Protein AF-A0A3B8ZGP6-F1 (afdb_monomer_lite)

Structure (mmCIF, N/CA/C/O backbone):
data_AF-A0A3B8ZGP6-F1
#
_entry.id   AF-A0A3B8ZGP6-F1
#
loop_
_atom_site.group_PDB
_atom_site.id
_atom_site.type_symbol
_atom_site.label_atom_id
_atom_site.label_alt_id
_atom_site.label_comp_id
_atom_site.label_asym_id
_atom_site.label_entity_id
_atom_site.label_seq_id
_atom_site.pdbx_PDB_ins_code
_atom_site.Cartn_x
_atom_site.Cartn_y
_atom_site.Cartn_z
_atom_site.occupancy
_atom_site.B_iso_or_equiv
_atom_site.auth_seq_id
_atom_site.auth_comp_id
_atom_site.auth_asym_id
_atom_site.auth_atom_id
_atom_site.pdbx_PDB_model_num
ATOM 1 N N . ILE A 1 1 ? -2.552 -10.370 8.545 1.00 79.12 1 ILE A N 1
ATOM 2 C CA . ILE A 1 1 ? -1.141 -9.990 8.293 1.00 79.12 1 ILE A CA 1
ATOM 3 C C . ILE A 1 1 ? -0.564 -11.043 7.372 1.00 79.12 1 ILE A C 1
ATOM 5 O O . ILE A 1 1 ? -0.676 -12.221 7.691 1.00 79.12 1 ILE A O 1
ATOM 9 N N . TYR A 1 2 ? -0.033 -10.622 6.234 1.00 83.38 2 TYR A N 1
ATOM 10 C CA . TYR A 1 2 ? 0.581 -11.481 5.234 1.00 83.38 2 TYR A CA 1
ATOM 11 C C . TYR A 1 2 ? 2.057 -11.111 5.104 1.00 83.38 2 TYR A C 1
ATOM 13 O O . TYR A 1 2 ? 2.392 -9.924 5.097 1.00 83.38 2 TYR A O 1
ATOM 21 N N . LEU A 1 3 ? 2.925 -12.120 5.055 1.00 86.12 3 LEU A N 1
ATOM 22 C CA . LEU A 1 3 ? 4.366 -11.947 4.912 1.00 86.12 3 LEU A CA 1
ATOM 23 C C . LEU A 1 3 ? 4.789 -12.428 3.530 1.00 86.12 3 LEU A C 1
ATOM 25 O O . LEU A 1 3 ? 4.362 -13.497 3.095 1.00 86.12 3 LEU A O 1
ATOM 29 N N . GLU A 1 4 ? 5.644 -11.666 2.861 1.00 85.44 4 GLU A N 1
ATOM 30 C CA . GLU A 1 4 ? 6.047 -11.953 1.490 1.00 85.44 4 GLU A CA 1
ATOM 31 C C . GLU A 1 4 ? 7.569 -12.072 1.370 1.00 85.44 4 GLU A C 1
ATOM 33 O O . GLU A 1 4 ? 8.323 -11.174 1.750 1.00 85.44 4 GLU A O 1
ATOM 38 N N . ARG A 1 5 ? 8.037 -13.188 0.795 1.00 84.44 5 ARG A N 1
ATOM 39 C CA . ARG A 1 5 ? 9.472 -13.432 0.588 1.00 84.44 5 ARG A CA 1
ATOM 40 C C . ARG A 1 5 ? 10.103 -12.364 -0.313 1.00 84.44 5 ARG A C 1
ATOM 42 O O . ARG A 1 5 ? 11.179 -11.878 0.017 1.00 84.44 5 AR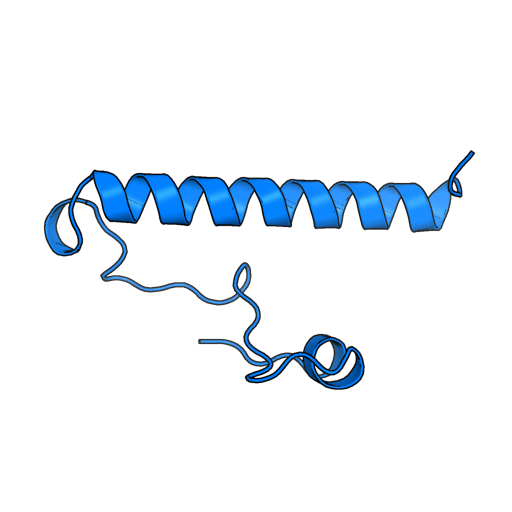G A O 1
ATOM 49 N N . ALA A 1 6 ? 9.408 -11.936 -1.368 1.00 85.44 6 ALA A N 1
ATOM 50 C CA . ALA A 1 6 ? 9.887 -10.899 -2.283 1.00 85.44 6 ALA A CA 1
ATOM 51 C C . ALA A 1 6 ? 10.145 -9.544 -1.588 1.00 85.44 6 ALA A C 1
ATOM 53 O O . ALA A 1 6 ? 10.983 -8.766 -2.039 1.00 85.44 6 ALA A O 1
ATOM 54 N N . ILE A 1 7 ? 9.458 -9.249 -0.475 1.00 79.56 7 ILE A N 1
ATOM 55 C CA . ILE A 1 7 ? 9.696 -8.044 0.340 1.00 79.56 7 ILE A CA 1
ATOM 56 C C . ILE A 1 7 ? 10.948 -8.220 1.210 1.00 79.56 7 ILE A C 1
ATOM 58 O O . ILE A 1 7 ? 11.775 -7.311 1.300 1.00 79.56 7 ILE A O 1
ATOM 62 N N . SER A 1 8 ? 11.130 -9.408 1.794 1.00 85.12 8 SER A N 1
ATOM 63 C CA . SER A 1 8 ? 12.334 -9.758 2.559 1.00 85.12 8 SER A CA 1
ATOM 64 C C . SER A 1 8 ? 13.599 -9.719 1.696 1.00 85.12 8 SER A C 1
ATOM 66 O O . SER A 1 8 ? 14.638 -9.246 2.149 1.00 85.12 8 SER A O 1
ATOM 68 N N . GLU A 1 9 ? 13.512 -10.179 0.445 1.00 87.62 9 GLU A N 1
ATOM 69 C CA . GLU A 1 9 ? 14.615 -10.164 -0.528 1.00 87.62 9 GLU A CA 1
ATOM 70 C C . GLU A 1 9 ? 15.037 -8.739 -0.915 1.00 87.62 9 GLU A C 1
ATOM 72 O O . GLU A 1 9 ? 16.204 -8.500 -1.213 1.00 87.62 9 GLU A O 1
ATOM 77 N N . LYS A 1 10 ? 14.120 -7.767 -0.819 1.00 82.69 10 LYS A N 1
ATOM 78 C CA . LYS A 1 10 ? 14.415 -6.331 -0.968 1.00 82.69 10 LYS A CA 1
ATOM 79 C C . LYS A 1 10 ? 15.046 -5.707 0.286 1.00 82.69 10 LYS A C 1
ATOM 81 O O . LYS A 1 10 ? 15.300 -4.507 0.303 1.00 82.69 10 LYS A O 1
ATOM 86 N N . GLY A 1 11 ? 15.278 -6.491 1.342 1.00 88.88 11 GLY A N 1
ATOM 87 C CA . GLY A 1 11 ? 15.863 -6.028 2.602 1.00 88.88 11 GLY A CA 1
ATOM 88 C C . GLY A 1 11 ? 14.890 -5.291 3.528 1.00 88.88 11 GLY A C 1
ATOM 89 O O . GLY A 1 11 ? 15.330 -4.651 4.481 1.00 88.88 11 GLY A O 1
ATOM 90 N N . ILE A 1 12 ? 13.579 -5.361 3.271 1.00 82.75 12 ILE A N 1
ATOM 91 C CA . ILE A 1 12 ? 12.562 -4.671 4.075 1.00 82.75 12 ILE A CA 1
ATOM 92 C C . ILE A 1 12 ? 12.078 -5.600 5.194 1.00 82.75 12 ILE A C 1
ATOM 94 O O . ILE A 1 12 ? 11.525 -6.670 4.931 1.00 82.75 12 ILE A O 1
ATOM 98 N N . TYR A 1 13 ? 12.249 -5.165 6.448 1.00 85.06 13 TYR A N 1
ATOM 99 C CA . TYR A 1 13 ? 11.860 -5.924 7.639 1.00 85.06 13 TYR A CA 1
ATOM 100 C C . TYR A 1 13 ? 11.006 -5.088 8.605 1.00 85.06 13 TYR A C 1
ATOM 102 O O . TYR A 1 13 ? 11.378 -3.953 8.909 1.00 85.06 13 TYR A O 1
ATOM 110 N N . PRO A 1 14 ? 9.900 -5.645 9.138 1.00 84.75 14 PRO A N 1
ATOM 111 C CA . PRO A 1 14 ? 9.342 -6.971 8.845 1.00 84.75 14 PRO A CA 1
ATOM 112 C C . PRO A 1 14 ? 8.752 -7.047 7.426 1.00 84.75 14 PRO A C 1
ATOM 114 O O . PRO A 1 14 ? 8.235 -6.058 6.914 1.00 84.75 14 PRO A O 1
ATOM 117 N N . ALA A 1 15 ? 8.810 -8.227 6.801 1.00 90.06 15 ALA A N 1
ATOM 118 C CA . ALA A 1 15 ? 8.427 -8.445 5.401 1.00 90.06 15 ALA A CA 1
ATOM 119 C C . ALA A 1 15 ? 6.899 -8.493 5.185 1.00 90.06 15 ALA A C 1
ATOM 121 O O . ALA A 1 15 ? 6.369 -9.443 4.612 1.00 90.06 15 ALA A O 1
ATOM 122 N N . ILE A 1 16 ? 6.180 -7.504 5.716 1.00 86.44 16 ILE A N 1
ATOM 123 C CA . ILE A 1 16 ? 4.719 -7.411 5.678 1.00 86.44 16 ILE A CA 1
ATOM 124 C C . ILE A 1 16 ? 4.285 -6.856 4.324 1.00 86.44 16 ILE A C 1
ATOM 126 O O . ILE A 1 16 ? 4.733 -5.779 3.939 1.00 86.44 16 ILE A O 1
ATOM 130 N N . ASP A 1 17 ? 3.360 -7.541 3.650 1.00 88.44 17 ASP A N 1
ATOM 131 C CA . ASP A 1 17 ? 2.652 -6.978 2.497 1.00 88.44 17 ASP A CA 1
ATOM 132 C C . ASP A 1 17 ? 1.460 -6.132 2.997 1.00 88.44 17 ASP A C 1
ATOM 134 O O . ASP A 1 17 ? 0.506 -6.691 3.554 1.00 88.44 17 ASP A O 1
ATOM 138 N N . PRO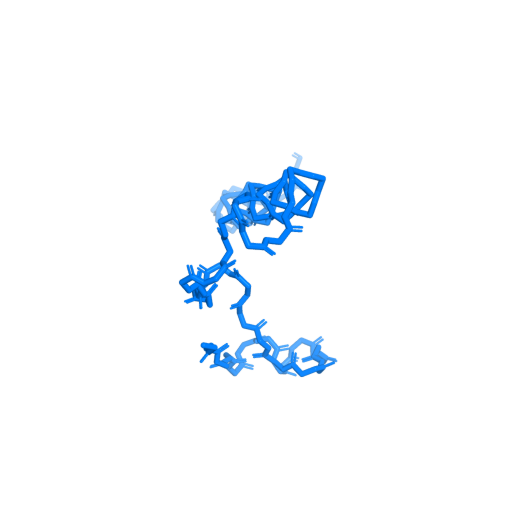 A 1 18 ? 1.478 -4.796 2.826 1.00 85.69 18 PRO A N 1
ATOM 139 C CA . PRO A 1 18 ? 0.421 -3.896 3.289 1.00 85.69 18 PRO A CA 1
ATOM 140 C C . PRO A 1 18 ? -0.841 -3.885 2.408 1.00 85.69 18 PRO A C 1
ATOM 142 O O . PRO A 1 18 ? -1.869 -3.368 2.848 1.00 85.69 18 PRO A O 1
ATOM 145 N N . LEU A 1 19 ? -0.781 -4.418 1.183 1.00 87.69 19 LEU A N 1
ATOM 146 C CA . LEU A 1 19 ? -1.929 -4.548 0.280 1.00 87.69 19 LEU A CA 1
ATOM 147 C C . LEU A 1 19 ? -2.656 -5.877 0.509 1.00 87.69 19 LEU A C 1
ATOM 149 O O . LEU A 1 19 ? -3.886 -5.911 0.526 1.00 87.69 19 LEU A O 1
ATOM 153 N N . ALA A 1 20 ? -1.909 -6.959 0.751 1.00 86.88 20 ALA A N 1
ATOM 154 C CA . ALA A 1 20 ? -2.484 -8.263 1.097 1.00 86.88 20 ALA A CA 1
ATOM 155 C C . ALA A 1 20 ? -2.912 -8.359 2.575 1.00 86.88 20 ALA A C 1
ATOM 157 O O . ALA A 1 20 ? -3.772 -9.166 2.939 1.00 86.88 20 ALA A O 1
ATOM 158 N N . SER A 1 21 ? -2.333 -7.537 3.455 1.00 86.31 21 SER A N 1
ATOM 159 C CA . SER A 1 21 ? -2.732 -7.477 4.861 1.00 86.31 21 SER A CA 1
ATOM 160 C C . SER A 1 21 ? -3.965 -6.601 5.053 1.00 86.31 21 SER A C 1
ATOM 162 O O . SER A 1 21 ? -3.919 -5.389 4.872 1.00 86.31 21 SER A O 1
ATOM 164 N N . ASN A 1 22 ? -5.054 -7.201 5.532 1.00 85.81 22 ASN A N 1
ATOM 165 C CA . ASN A 1 22 ? -6.232 -6.477 5.996 1.00 85.81 22 ASN A CA 1
ATOM 166 C C . ASN A 1 22 ? -6.393 -6.576 7.519 1.00 85.81 22 ASN A C 1
ATOM 168 O O . ASN A 1 22 ? -5.770 -7.398 8.199 1.00 85.81 22 ASN A O 1
ATOM 172 N N . SER A 1 23 ? -7.236 -5.700 8.057 1.00 88.69 23 SER A N 1
ATOM 173 C CA . SER A 1 23 ? -7.613 -5.702 9.462 1.00 88.69 23 SER A CA 1
ATOM 174 C C . SER A 1 23 ? -9.069 -5.281 9.595 1.00 88.69 23 SER A C 1
ATOM 176 O O . SER A 1 23 ? -9.467 -4.264 9.031 1.00 88.69 23 SER A O 1
ATOM 178 N N . ARG A 1 24 ? -9.864 -6.047 10.351 1.00 89.69 24 ARG A N 1
ATOM 179 C CA . ARG A 1 24 ? -11.279 -5.721 10.609 1.00 89.69 24 ARG A CA 1
ATOM 180 C C . ARG A 1 24 ? -11.451 -4.456 11.447 1.00 89.69 24 ARG A C 1
ATOM 182 O O . ARG A 1 24 ? -12.474 -3.802 11.340 1.00 89.69 24 ARG A O 1
ATOM 189 N N . ILE A 1 25 ? -10.452 -4.115 12.259 1.00 92.50 25 ILE A N 1
ATOM 190 C CA . ILE A 1 25 ? -10.481 -2.919 13.110 1.00 92.50 25 ILE A CA 1
ATOM 191 C C . ILE A 1 25 ? -10.079 -1.646 12.358 1.00 92.50 25 ILE A C 1
ATOM 193 O O . ILE A 1 25 ? -10.123 -0.570 12.941 1.00 92.50 25 ILE A O 1
ATOM 197 N N . LEU A 1 26 ? -9.675 -1.739 11.085 1.00 90.25 26 LEU A N 1
ATOM 198 C CA . LEU A 1 26 ? -9.373 -0.568 10.261 1.00 90.25 26 LEU A CA 1
ATOM 199 C C . LEU A 1 26 ? -10.676 0.073 9.755 1.00 90.25 26 LEU A C 1
ATOM 201 O O . LEU A 1 26 ? -10.945 0.118 8.557 1.00 90.25 26 LEU A O 1
ATOM 205 N N . ASP A 1 27 ? -11.473 0.553 10.700 1.00 93.50 27 ASP A N 1
ATOM 206 C CA . ASP A 1 27 ? -12.729 1.263 10.494 1.00 93.50 27 ASP A CA 1
ATOM 207 C C . ASP A 1 27 ? -12.665 2.603 11.247 1.00 93.50 27 ASP A C 1
ATOM 209 O O . ASP A 1 27 ? -12.158 2.629 12.380 1.00 93.50 27 ASP A O 1
ATOM 213 N N . PRO A 1 28 ? -13.156 3.716 10.668 1.00 95.12 28 PRO A N 1
ATOM 214 C CA . PRO A 1 28 ? -13.170 5.010 11.344 1.00 95.12 28 PRO A CA 1
ATOM 215 C C . PRO A 1 28 ? -13.792 4.983 12.746 1.00 95.12 28 PRO A C 1
ATOM 217 O O . PRO A 1 28 ? -13.351 5.743 13.607 1.00 95.12 28 PRO A O 1
ATOM 220 N N . GLN A 1 29 ? -14.754 4.091 13.007 1.00 96.69 29 GLN A N 1
ATOM 221 C CA . GLN A 1 29 ? -15.400 3.944 14.314 1.00 96.69 29 GLN A CA 1
ATOM 222 C C . GLN A 1 29 ? -14.453 3.428 15.406 1.00 96.69 29 GLN A C 1
ATOM 224 O O . GLN A 1 29 ? -14.642 3.753 16.576 1.00 96.69 29 GLN A O 1
ATOM 229 N N . TYR A 1 30 ? -13.427 2.648 15.045 1.00 96.31 30 TYR A N 1
ATOM 230 C CA . TYR A 1 30 ? -12.469 2.081 16.001 1.00 96.31 30 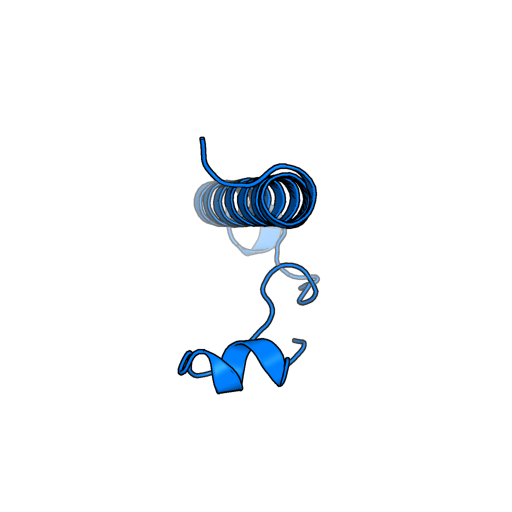TYR A CA 1
ATOM 231 C C . TYR A 1 30 ? -11.154 2.859 16.057 1.00 96.31 30 TYR A C 1
ATOM 233 O O . TYR A 1 30 ? -10.608 3.067 17.138 1.00 96.31 30 TYR A O 1
ATOM 241 N N . VAL A 1 31 ? -10.624 3.284 14.904 1.00 94.56 31 VAL A N 1
ATOM 242 C CA . VAL A 1 31 ? -9.297 3.928 14.815 1.00 94.56 31 VAL A CA 1
ATOM 243 C C . VAL A 1 31 ? -9.352 5.442 14.607 1.00 94.56 31 VAL A C 1
ATOM 245 O O . VAL A 1 31 ? -8.314 6.107 14.645 1.00 94.56 31 VAL A O 1
ATOM 248 N N . GLY A 1 32 ? -10.546 5.997 14.397 1.00 96.94 32 GLY A N 1
ATOM 249 C CA . GLY A 1 32 ? -10.764 7.403 14.082 1.00 96.94 32 GLY A CA 1
ATOM 250 C C . GLY A 1 32 ? -10.535 7.745 12.606 1.00 96.94 32 GLY A C 1
ATOM 251 O O . GLY A 1 32 ? -9.744 7.119 11.894 1.00 96.94 32 GLY A O 1
ATOM 252 N N . GLU A 1 33 ? -11.194 8.815 12.159 1.00 97.31 33 GLU A N 1
ATOM 253 C CA . GLU A 1 33 ? -11.182 9.290 10.766 1.00 97.31 33 GLU A CA 1
ATOM 254 C C . GLU A 1 33 ? -9.778 9.572 10.226 1.00 97.31 33 GLU A C 1
ATOM 256 O O . GLU A 1 33 ? -9.432 9.201 9.101 1.00 97.31 33 GLU A O 1
ATOM 261 N N . ARG A 1 34 ? -8.928 10.211 11.042 1.00 97.38 34 ARG A N 1
ATOM 262 C CA . ARG A 1 34 ? -7.567 10.576 10.630 1.00 97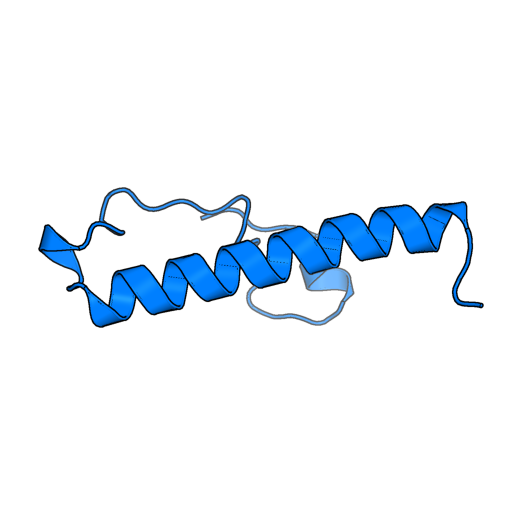.38 34 ARG A CA 1
ATOM 263 C C . ARG A 1 34 ? -6.725 9.340 10.332 1.00 97.38 34 ARG A C 1
ATOM 265 O O . ARG A 1 34 ? -6.042 9.312 9.309 1.00 97.38 34 ARG A O 1
ATOM 272 N N . HIS A 1 35 ? -6.761 8.336 11.208 1.00 96.25 35 HIS A N 1
ATOM 273 C CA . HIS A 1 35 ? -5.988 7.112 11.020 1.00 96.25 35 HIS A CA 1
ATOM 274 C C . HIS A 1 35 ? -6.501 6.355 9.795 1.00 96.25 35 HIS A C 1
ATOM 276 O O . HIS A 1 35 ? -5.713 6.039 8.904 1.00 96.25 35 HIS A O 1
ATOM 282 N N . TYR A 1 36 ? -7.819 6.158 9.697 1.00 96.31 36 TYR A N 1
ATOM 283 C CA . TYR A 1 36 ? -8.429 5.488 8.553 1.00 96.31 36 TYR A CA 1
ATOM 284 C C . TYR A 1 36 ? -8.058 6.161 7.224 1.00 96.31 36 TYR A C 1
ATOM 286 O O . TYR A 1 36 ? -7.598 5.501 6.292 1.00 96.31 36 TYR A O 1
ATOM 294 N N . THR A 1 37 ? -8.169 7.490 7.155 1.00 97.12 37 THR A N 1
ATOM 295 C CA . THR A 1 37 ? -7.864 8.258 5.942 1.00 97.12 37 THR A CA 1
ATOM 296 C C . THR A 1 37 ? -6.394 8.146 5.543 1.00 97.12 37 THR A C 1
ATOM 298 O O . THR A 1 37 ? -6.092 7.949 4.365 1.00 97.12 37 THR A O 1
ATOM 301 N N . ILE A 1 38 ? -5.464 8.253 6.500 1.00 96.88 38 ILE A N 1
ATOM 302 C CA . ILE A 1 38 ? -4.028 8.105 6.222 1.00 96.88 38 ILE A CA 1
ATOM 303 C C . ILE A 1 38 ? -3.727 6.683 5.741 1.00 96.88 38 ILE A C 1
ATOM 305 O O . ILE A 1 38 ? -3.070 6.524 4.713 1.00 96.88 38 ILE A O 1
ATOM 309 N N . ALA A 1 39 ? -4.254 5.660 6.420 1.00 95.00 39 ALA A N 1
ATOM 310 C CA . ALA A 1 39 ? -4.053 4.263 6.044 1.00 95.00 39 ALA A CA 1
ATOM 311 C C . ALA A 1 39 ? -4.575 3.970 4.628 1.00 95.00 39 ALA A C 1
ATOM 313 O O . ALA A 1 39 ? -3.864 3.378 3.815 1.00 95.00 39 ALA A O 1
ATOM 314 N N . ARG A 1 40 ? -5.776 4.459 4.291 1.00 94.44 40 ARG A N 1
ATOM 315 C CA . ARG A 1 40 ? -6.342 4.336 2.940 1.00 94.44 40 ARG A CA 1
ATOM 316 C C . ARG A 1 40 ? -5.503 5.042 1.885 1.00 94.44 40 ARG A C 1
ATOM 318 O O . ARG A 1 40 ? -5.268 4.470 0.827 1.00 94.44 40 ARG A O 1
ATOM 325 N N . ARG A 1 41 ? -5.005 6.250 2.165 1.00 96.25 41 ARG A N 1
ATOM 326 C CA . ARG A 1 41 ? -4.120 6.969 1.233 1.00 96.25 41 ARG A CA 1
ATOM 327 C C . ARG A 1 41 ? -2.823 6.209 0.976 1.00 96.25 41 ARG A C 1
ATOM 329 O O . ARG A 1 41 ? -2.424 6.100 -0.177 1.00 96.25 41 ARG A O 1
ATOM 336 N N . VAL A 1 42 ? -2.195 5.659 2.018 1.00 95.50 42 VAL A N 1
ATOM 337 C CA . VAL A 1 42 ? -0.982 4.836 1.872 1.00 95.50 42 VAL A CA 1
ATOM 338 C C . VAL A 1 42 ? -1.259 3.616 0.992 1.00 95.50 42 VAL A C 1
ATOM 340 O O . VAL A 1 42 ? -0.507 3.375 0.051 1.00 95.50 42 VAL A O 1
ATOM 343 N N . GLN A 1 43 ? -2.364 2.899 1.230 1.00 93.69 43 GLN A N 1
ATOM 344 C CA . GLN A 1 43 ? -2.764 1.758 0.396 1.00 93.69 43 GLN A CA 1
ATOM 345 C C . GLN A 1 43 ? -2.946 2.156 -1.075 1.00 93.69 43 GLN A C 1
ATOM 347 O O . GLN A 1 43 ? -2.378 1.512 -1.951 1.00 93.69 43 GLN A O 1
ATOM 352 N N . THR A 1 44 ? -3.665 3.246 -1.358 1.00 95.12 44 THR A N 1
ATOM 353 C CA . THR A 1 44 ? -3.874 3.722 -2.736 1.00 95.12 44 THR A CA 1
ATOM 354 C C . THR A 1 44 ? -2.563 4.091 -3.427 1.00 95.12 44 THR A C 1
ATOM 356 O O . THR A 1 44 ? -2.372 3.771 -4.599 1.00 95.12 44 THR A O 1
ATOM 359 N N . THR A 1 45 ? -1.641 4.748 -2.721 1.00 95.94 45 THR A N 1
ATOM 360 C CA . THR A 1 45 ? -0.327 5.096 -3.276 1.00 95.94 45 THR A CA 1
ATOM 361 C C . THR A 1 45 ? 0.484 3.846 -3.613 1.00 95.94 45 THR A C 1
ATOM 363 O O . THR A 1 45 ? 1.070 3.776 -4.690 1.00 95.94 45 THR A O 1
ATOM 366 N N . LEU A 1 46 ? 0.489 2.842 -2.731 1.00 94.06 46 LEU A N 1
ATOM 367 C CA . LEU A 1 46 ? 1.201 1.583 -2.968 1.00 94.06 46 LEU A CA 1
ATOM 368 C C . LEU A 1 46 ? 0.585 0.769 -4.111 1.00 94.06 46 LEU A C 1
ATOM 370 O O . LEU A 1 46 ? 1.320 0.173 -4.894 1.00 94.06 46 LEU A O 1
ATOM 374 N N . GLN A 1 47 ? -0.742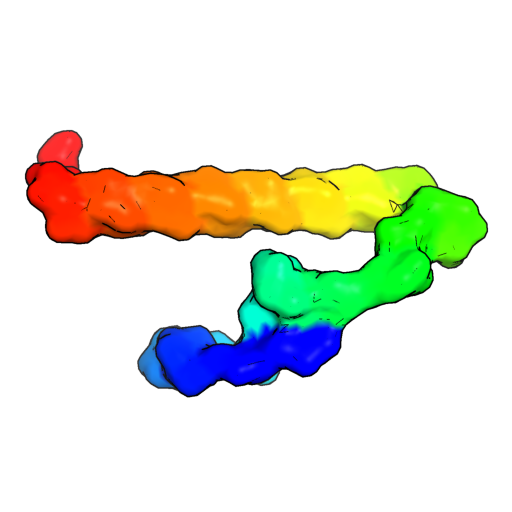 0.790 -4.247 1.00 93.75 47 GLN A N 1
ATOM 375 C CA . GLN A 1 47 ? -1.440 0.156 -5.363 1.00 93.75 47 GLN A CA 1
ATOM 376 C C . GLN A 1 47 ? -1.030 0.787 -6.702 1.00 93.75 47 GLN A C 1
ATOM 378 O O . GLN A 1 47 ? -0.609 0.075 -7.610 1.00 93.75 47 GLN A O 1
ATOM 383 N N . ARG A 1 48 ? -1.043 2.125 -6.794 1.00 94.50 48 ARG A N 1
ATOM 384 C CA . ARG A 1 48 ? -0.569 2.845 -7.990 1.00 94.50 48 ARG A CA 1
ATOM 385 C C . ARG A 1 48 ? 0.899 2.572 -8.289 1.00 94.50 48 ARG A C 1
ATOM 387 O O . ARG A 1 48 ? 1.270 2.432 -9.445 1.00 94.50 48 ARG A O 1
ATOM 394 N N . TYR A 1 49 ? 1.741 2.501 -7.260 1.00 93.56 49 TYR A N 1
ATOM 395 C CA . TYR A 1 49 ? 3.149 2.159 -7.439 1.00 93.56 49 TYR A CA 1
ATOM 396 C C . TYR A 1 49 ? 3.324 0.763 -8.055 1.00 93.56 49 TYR A C 1
ATOM 398 O O . TYR A 1 49 ? 4.143 0.606 -8.956 1.00 93.56 49 TYR A O 1
ATOM 406 N N . ARG A 1 50 ? 2.533 -0.229 -7.619 1.00 90.19 50 ARG A N 1
ATOM 407 C CA . ARG A 1 50 ? 2.554 -1.585 -8.187 1.00 90.19 50 ARG A CA 1
ATOM 408 C C . ARG A 1 50 ? 2.077 -1.597 -9.644 1.00 90.19 50 ARG A C 1
ATOM 410 O O . ARG A 1 50 ? 2.763 -2.154 -10.487 1.00 90.19 50 ARG A O 1
ATOM 417 N N . GLU A 1 51 ? 0.984 -0.901 -9.952 1.00 92.06 51 GLU A N 1
ATOM 418 C CA . GLU A 1 51 ? 0.491 -0.747 -11.333 1.00 92.06 51 GLU A CA 1
ATOM 419 C C . GLU A 1 51 ? 1.544 -0.108 -12.252 1.00 92.06 51 GLU A C 1
ATOM 421 O O . GLU A 1 51 ? 1.760 -0.562 -13.373 1.00 92.06 51 GLU A O 1
ATOM 426 N N . LEU A 1 52 ? 2.246 0.920 -11.767 1.00 93.62 52 LEU A N 1
ATOM 427 C CA . LEU A 1 52 ? 3.342 1.546 -12.505 1.00 93.62 52 LEU A CA 1
ATOM 428 C C . LEU A 1 52 ? 4.539 0.606 -12.666 1.00 93.62 52 LEU A C 1
ATOM 430 O O . LEU A 1 52 ? 5.141 0.592 -13.734 1.00 93.62 52 LEU A O 1
ATOM 434 N N . GLN A 1 53 ? 4.882 -0.186 -11.646 1.00 90.00 53 GLN A N 1
ATOM 435 C CA . GLN A 1 53 ? 5.925 -1.208 -11.765 1.00 90.00 53 GLN A CA 1
ATOM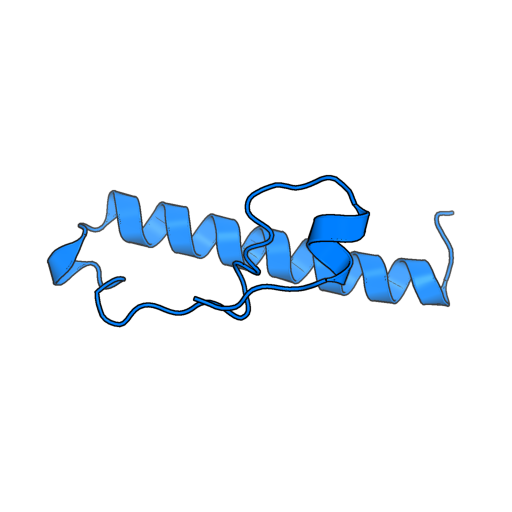 436 C C . GLN A 1 53 ? 5.593 -2.240 -12.845 1.00 90.00 53 GLN A C 1
ATOM 438 O O . GLN A 1 53 ? 6.484 -2.594 -13.614 1.00 90.00 53 GLN A O 1
ATOM 443 N N . ASP A 1 54 ? 4.336 -2.673 -12.940 1.00 89.19 54 ASP A N 1
ATOM 444 C CA . ASP A 1 54 ? 3.897 -3.620 -13.968 1.00 89.19 54 ASP A CA 1
ATOM 445 C C . ASP A 1 54 ? 4.002 -3.007 -15.375 1.00 89.19 54 ASP A C 1
ATOM 447 O O . ASP A 1 54 ? 4.480 -3.659 -16.302 1.00 89.19 54 ASP A O 1
ATOM 451 N N . ILE A 1 55 ? 3.638 -1.728 -15.537 1.00 90.69 55 ILE A N 1
ATOM 452 C CA . ILE A 1 55 ? 3.819 -0.993 -16.802 1.00 90.69 55 ILE A CA 1
ATOM 453 C C . ILE A 1 55 ? 5.306 -0.866 -17.152 1.00 90.69 55 ILE A C 1
ATOM 455 O O . ILE A 1 55 ? 5.693 -1.158 -18.281 1.00 90.69 55 ILE A O 1
ATOM 459 N N . ILE A 1 56 ? 6.145 -0.467 -16.191 1.00 91.50 56 ILE A N 1
ATOM 460 C CA . ILE A 1 56 ? 7.599 -0.325 -16.366 1.00 91.50 56 ILE A CA 1
ATOM 461 C C . ILE A 1 56 ? 8.238 -1.658 -16.764 1.00 91.50 56 ILE A C 1
ATOM 463 O O . ILE A 1 56 ? 9.135 -1.681 -17.602 1.00 91.50 56 ILE A O 1
ATOM 467 N N . ALA A 1 57 ? 7.772 -2.773 -16.202 1.00 89.12 57 ALA A N 1
ATOM 468 C CA . ALA A 1 57 ? 8.270 -4.097 -16.557 1.00 89.12 57 ALA A CA 1
ATOM 469 C C . ALA A 1 57 ? 7.965 -4.479 -18.019 1.00 89.12 57 ALA A C 1
ATOM 471 O O . ALA A 1 57 ? 8.682 -5.300 -18.588 1.00 89.12 57 ALA A O 1
ATOM 472 N N . ILE A 1 58 ? 6.925 -3.890 -18.623 1.00 89.25 58 ILE A N 1
ATOM 473 C CA . ILE A 1 58 ? 6.516 -4.143 -20.012 1.00 89.25 58 ILE A CA 1
ATOM 474 C C . ILE A 1 58 ? 7.147 -3.133 -20.982 1.00 89.25 58 ILE A C 1
ATOM 476 O O . ILE A 1 58 ? 7.626 -3.535 -22.040 1.00 89.25 58 ILE A O 1
ATOM 480 N N . LEU A 1 59 ? 7.122 -1.835 -20.655 1.00 86.44 59 LEU A N 1
ATOM 481 C CA . LEU A 1 59 ? 7.553 -0.757 -21.557 1.00 86.44 59 LEU A CA 1
ATOM 482 C C . LEU A 1 59 ? 8.996 -0.279 -21.339 1.00 86.44 59 LEU A C 1
ATOM 484 O O . LEU A 1 59 ? 9.580 0.265 -22.270 1.00 86.44 59 LEU A O 1
ATOM 488 N N . GLY A 1 60 ? 9.576 -0.467 -20.154 1.00 76.31 60 GLY A N 1
ATOM 489 C CA . GLY A 1 60 ? 10.805 0.219 -19.746 1.00 76.31 60 GLY A CA 1
ATOM 490 C C . GLY A 1 60 ? 10.541 1.591 -19.109 1.00 76.31 60 GLY A C 1
ATOM 491 O O . GLY A 1 60 ? 9.400 2.040 -19.001 1.00 76.31 60 GLY A O 1
ATOM 492 N N . VAL A 1 61 ? 11.606 2.231 -18.617 1.00 74.06 61 VAL A N 1
ATOM 493 C CA . VAL A 1 61 ? 11.579 3.581 -18.025 1.00 74.06 61 VAL A CA 1
ATOM 494 C C . VAL A 1 61 ? 12.232 4.539 -19.020 1.00 74.06 61 VAL A C 1
ATOM 496 O O . VAL A 1 61 ? 13.399 4.879 -18.847 1.00 74.06 61 VAL A O 1
ATOM 499 N N . ASP A 1 62 ? 11.511 4.913 -20.072 1.00 63.44 62 ASP A N 1
ATOM 500 C CA . ASP A 1 62 ? 11.925 5.989 -20.986 1.00 63.44 62 ASP A CA 1
ATOM 501 C C . ASP A 1 62 ? 11.108 7.265 -20.730 1.00 63.44 62 ASP A C 1
ATOM 503 O O . ASP A 1 62 ? 9.886 7.151 -20.462 1.00 63.44 62 ASP A O 1
#

pLDDT: mean 89.53, std 6.39, range [63.44, 97.38]

Foldseek 3Di:
DDADVVQVVVVDPPRDDLQPDDDPQLDCVRPNPVSNVVSVVVNVVVVVVVVVVVVCVVPNDD

Radius of gyration: 14.38 Å; chains: 1; bounding box: 31×24×38 Å

Sequence (62 aa):
IYLERAISEKGIYPAIDPLASNSRILDPQYVGERHYTIARRVQTTLQRYRELQDIIAILGVD

Secondary structure (DSSP, 8-state):
--B-HHHHHTT-SS-B-TTT---TT-SHHHH-HHHHHHHHHHHHHHHHHHHHHHHHHHH---